Protein AF-A0A150U7E3-F1 (afdb_monomer_lite)

Radius of gyration: 23.68 Å; chains: 1; bounding box: 84×59×28 Å

Foldseek 3Di:
DDDDPDPPPPPPPPPVQQWDKDWDPVDPDDLFDWIKIWTDHPNWIWIKTFTQQAWIFIDINRHTDDTDPGDPGSVRSVVVNSVVVVVVRVVVVVVVVVVVPPDDDPPPVCVVVVDDDD

pLDDT: mean 73.52, std 19.85, range [33.22, 96.25]

Sequence (118 aa):
MVYPLVATSGHIEMTNKPIDWTPDLSWPTSKSTVQHFTANAGGDRLEIDTAPWGEADLTVNGQSIAHIQAAPSAGEAFRTLEAIAEDFEAGKESGKDARQGQAIEDDEVRQRLGLPRR

Secondary structure (DSSP, 8-state):
-----------------SS--EE--SS---TTPPEEEEEEETTEEEEEEE-TTS-EEEEETTEEEEEES--SSHHHHHHHHHHHHHHHHHHHHHHHHHHSS-S--TTHHHHHTTPPP-

Structure (mmCIF, N/CA/C/O backbone):
data_AF-A0A150U7E3-F1
#
_entry.id   AF-A0A150U7E3-F1
#
loop_
_atom_site.group_PDB
_atom_site.id
_atom_site.type_symbol
_atom_site.label_atom_id
_atom_site.label_alt_id
_atom_site.label_comp_id
_atom_site.label_asym_id
_atom_site.label_entity_id
_atom_site.label_seq_id
_atom_site.pdbx_PDB_ins_code
_atom_site.Cartn_x
_atom_site.Cartn_y
_atom_site.Cartn_z
_atom_site.occupancy
_atom_site.B_iso_or_equiv
_atom_site.auth_seq_id
_atom_site.auth_comp_id
_atom_site.auth_asym_id
_atom_site.auth_atom_id
_atom_site.pdbx_PDB_model_num
ATOM 1 N N . MET A 1 1 ? 41.735 -20.814 13.202 1.00 39.62 1 MET A N 1
ATOM 2 C CA . MET A 1 1 ? 40.993 -19.957 12.254 1.00 39.62 1 MET A CA 1
ATOM 3 C C . MET A 1 1 ? 39.646 -19.673 12.874 1.00 39.62 1 MET A C 1
ATOM 5 O O . MET A 1 1 ? 38.865 -20.597 13.039 1.00 39.62 1 MET A O 1
ATOM 9 N N . VAL A 1 2 ? 39.440 -18.440 13.320 1.00 40.22 2 VAL A N 1
ATOM 10 C CA . VAL A 1 2 ? 38.213 -17.987 13.980 1.00 40.22 2 VAL A CA 1
ATOM 11 C C . VAL A 1 2 ? 37.713 -16.827 13.131 1.00 40.22 2 VAL A C 1
ATOM 13 O O . VAL A 1 2 ? 38.454 -15.869 12.928 1.00 40.22 2 VAL A O 1
ATOM 16 N N . TYR A 1 3 ? 36.517 -16.950 12.566 1.00 33.22 3 TYR A N 1
ATOM 17 C CA . TYR A 1 3 ? 35.871 -15.865 11.833 1.00 33.22 3 TYR A CA 1
ATOM 18 C C . TYR A 1 3 ? 35.214 -14.932 12.857 1.00 33.22 3 TYR A C 1
ATOM 20 O O . TYR A 1 3 ? 34.395 -15.419 13.640 1.00 33.22 3 TYR A O 1
ATOM 28 N N . PRO A 1 4 ? 35.524 -13.625 12.902 1.00 52.62 4 PRO A N 1
ATOM 29 C CA . PRO A 1 4 ? 34.704 -12.709 13.675 1.00 52.62 4 PRO A CA 1
ATOM 30 C C . PRO A 1 4 ? 33.399 -12.436 12.915 1.00 52.62 4 PRO A C 1
ATOM 32 O O . PRO A 1 4 ? 33.420 -12.004 11.762 1.00 52.62 4 PRO A O 1
ATOM 35 N N . LEU A 1 5 ? 32.261 -12.682 13.574 1.00 45.50 5 LEU A N 1
ATOM 36 C CA . LEU A 1 5 ? 30.980 -12.096 13.189 1.00 45.50 5 LEU A CA 1
ATOM 37 C C . LEU A 1 5 ? 31.088 -10.580 13.374 1.00 45.50 5 LEU A C 1
ATOM 39 O O . LEU A 1 5 ? 31.094 -10.089 14.503 1.00 45.50 5 LEU A O 1
ATOM 43 N N . VAL A 1 6 ? 31.169 -9.834 12.275 1.00 45.72 6 VAL A N 1
ATOM 44 C CA . VAL A 1 6 ? 30.872 -8.404 12.306 1.00 45.72 6 VAL A CA 1
ATOM 45 C C . VAL A 1 6 ? 29.355 -8.263 12.344 1.00 45.72 6 VAL A C 1
ATOM 47 O O . VAL A 1 6 ? 28.653 -8.565 11.381 1.00 45.72 6 VAL A O 1
ATOM 50 N N . ALA A 1 7 ? 28.840 -7.859 13.502 1.00 39.66 7 ALA A N 1
ATOM 51 C CA . ALA A 1 7 ? 27.492 -7.342 13.612 1.00 39.66 7 ALA A CA 1
ATOM 52 C C . ALA A 1 7 ? 27.428 -6.071 12.759 1.00 39.66 7 ALA A C 1
ATOM 54 O O . ALA A 1 7 ? 27.986 -5.037 13.132 1.00 39.66 7 ALA A O 1
ATOM 55 N N . THR A 1 8 ? 26.782 -6.149 11.597 1.00 40.34 8 THR A N 1
ATOM 56 C CA . THR A 1 8 ? 26.321 -4.955 10.891 1.00 40.34 8 THR A CA 1
ATOM 57 C C . THR A 1 8 ? 25.284 -4.301 11.793 1.00 40.34 8 THR A C 1
ATOM 59 O O . THR A 1 8 ? 24.108 -4.654 11.773 1.00 40.34 8 THR A O 1
ATOM 62 N N . SER A 1 9 ? 25.746 -3.366 12.625 1.00 44.22 9 SER A N 1
ATOM 63 C CA . SER A 1 9 ? 24.909 -2.303 13.163 1.00 44.22 9 SER A CA 1
ATOM 64 C C . SER A 1 9 ? 24.463 -1.485 11.958 1.00 44.22 9 SER A C 1
ATOM 66 O O . SER A 1 9 ? 25.135 -0.546 11.531 1.00 44.22 9 SER A O 1
ATOM 68 N N . GLY A 1 10 ? 23.385 -1.944 11.321 1.00 44.38 10 GLY A N 1
ATOM 69 C CA . GLY A 1 10 ? 22.636 -1.137 10.386 1.00 44.38 10 GLY A CA 1
ATOM 70 C C . GLY A 1 10 ? 22.144 0.049 11.187 1.00 44.38 10 GLY A C 1
ATOM 71 O O . GLY A 1 10 ? 21.239 -0.086 12.005 1.00 44.38 10 GLY A O 1
ATOM 72 N N . HIS A 1 11 ? 22.796 1.190 10.997 1.00 44.56 11 HIS A N 1
ATOM 73 C CA . HIS A 1 11 ? 22.189 2.480 11.254 1.00 44.56 11 HIS A CA 1
ATOM 74 C C . HIS A 1 11 ? 20.894 2.477 10.441 1.00 44.56 11 HIS A C 1
ATOM 76 O O . HIS A 1 11 ? 20.907 2.685 9.230 1.00 44.56 11 HIS A O 1
ATOM 82 N N . ILE A 1 12 ? 19.787 2.119 11.088 1.00 49.88 12 ILE A N 1
ATOM 83 C CA . ILE A 1 12 ? 18.463 2.352 10.547 1.00 49.88 12 ILE A CA 1
ATOM 84 C C . ILE A 1 12 ? 18.395 3.869 10.551 1.00 49.88 12 ILE A C 1
ATOM 86 O O . ILE A 1 12 ? 18.262 4.487 11.608 1.00 49.88 12 ILE A O 1
ATOM 90 N N . GLU A 1 13 ? 18.625 4.488 9.397 1.00 44.16 13 GLU A N 1
ATOM 91 C CA . GLU A 1 13 ? 18.169 5.847 9.177 1.00 44.16 13 GLU A CA 1
ATOM 92 C C . GLU A 1 13 ? 16.657 5.791 9.360 1.00 44.16 13 GLU A C 1
ATOM 94 O O . GLU A 1 13 ? 15.898 5.508 8.435 1.00 44.16 13 GLU A O 1
ATOM 99 N N . MET A 1 14 ? 16.240 5.984 10.610 1.00 43.75 14 MET A N 1
ATOM 100 C CA . MET A 1 14 ? 14.874 6.197 11.042 1.00 43.75 14 MET A 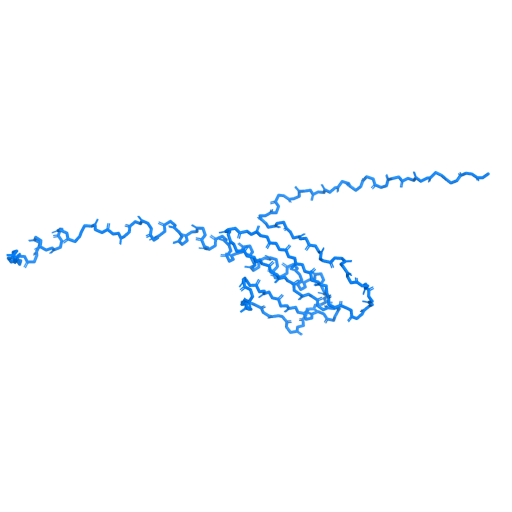CA 1
ATOM 101 C C . MET A 1 14 ? 14.508 7.589 10.529 1.00 43.75 14 MET A C 1
ATOM 103 O O . MET A 1 14 ? 14.372 8.555 11.276 1.00 43.75 14 MET A O 1
ATOM 107 N N . THR A 1 15 ? 14.449 7.708 9.199 1.00 43.47 15 THR A N 1
ATOM 108 C CA . THR A 1 15 ? 13.658 8.731 8.534 1.00 43.47 15 THR A CA 1
ATOM 109 C C . THR A 1 15 ? 12.307 8.634 9.216 1.00 43.47 15 THR A C 1
ATOM 111 O O . THR A 1 15 ? 11.742 7.546 9.303 1.00 43.47 15 THR A O 1
ATOM 114 N N . ASN A 1 16 ? 11.883 9.727 9.843 1.00 54.50 16 ASN A N 1
ATOM 115 C CA . ASN A 1 16 ? 10.647 9.809 10.606 1.00 54.50 16 ASN A CA 1
ATOM 116 C C . ASN A 1 16 ? 9.490 9.671 9.608 1.00 54.50 16 ASN A C 1
ATOM 118 O O . ASN A 1 16 ? 8.952 10.665 9.130 1.00 54.50 16 ASN A O 1
ATOM 122 N N . LYS A 1 17 ? 9.234 8.441 9.162 1.00 59.41 17 LYS A N 1
ATOM 123 C CA . LYS A 1 17 ? 8.190 8.150 8.196 1.00 59.41 17 LYS A CA 1
ATOM 124 C C . LYS A 1 17 ? 6.864 8.226 8.938 1.00 59.41 17 LYS A C 1
ATOM 126 O O . LYS A 1 17 ? 6.764 7.655 10.024 1.00 59.41 17 LYS A O 1
ATOM 131 N N . PRO A 1 18 ? 5.865 8.921 8.383 1.00 71.44 18 PRO A N 1
ATOM 132 C CA . PRO A 1 18 ? 4.560 9.061 9.019 1.00 71.44 18 PRO A CA 1
ATOM 133 C C . PRO A 1 18 ? 3.827 7.718 9.154 1.00 71.44 18 PRO A C 1
ATOM 135 O O . PRO A 1 18 ? 2.977 7.587 10.029 1.00 71.44 18 PRO A O 1
ATOM 138 N N . ILE A 1 19 ? 4.177 6.708 8.346 1.00 82.56 19 ILE A N 1
ATOM 139 C CA . ILE A 1 19 ? 3.598 5.363 8.412 1.00 82.56 19 ILE A CA 1
ATOM 140 C C . ILE A 1 19 ? 4.710 4.325 8.609 1.00 82.56 19 ILE A C 1
ATOM 142 O O . ILE A 1 19 ? 5.622 4.204 7.787 1.00 82.56 19 ILE A O 1
ATOM 146 N N . ASP A 1 20 ? 4.617 3.561 9.700 1.00 87.00 20 ASP A N 1
ATOM 147 C CA . ASP A 1 20 ? 5.536 2.464 10.014 1.00 87.00 20 ASP A CA 1
ATOM 148 C C . ASP A 1 20 ? 5.015 1.150 9.414 1.00 87.00 20 ASP A C 1
ATOM 150 O O . ASP A 1 20 ? 4.051 0.551 9.899 1.00 87.00 20 ASP A O 1
ATOM 154 N N . TRP A 1 21 ? 5.630 0.730 8.308 1.00 89.75 21 TRP A N 1
ATOM 155 C CA . TRP A 1 21 ? 5.262 -0.485 7.583 1.00 89.75 21 TRP A CA 1
ATOM 156 C C . TRP A 1 21 ? 6.006 -1.705 8.120 1.00 89.75 21 TRP A C 1
ATOM 158 O O . TRP A 1 21 ? 7.236 -1.766 8.096 1.00 89.75 21 TRP A O 1
ATOM 168 N N . THR A 1 22 ? 5.252 -2.726 8.519 1.00 89.88 22 THR A N 1
ATOM 169 C CA . THR A 1 22 ? 5.773 -4.020 8.962 1.00 89.88 22 THR A CA 1
ATOM 170 C C . THR A 1 22 ? 5.572 -5.078 7.869 1.00 89.88 22 THR A C 1
ATOM 172 O O . THR A 1 22 ? 4.428 -5.334 7.484 1.00 89.88 22 THR A O 1
ATOM 175 N N . PRO A 1 23 ? 6.641 -5.722 7.362 1.00 86.50 23 PRO A N 1
ATOM 176 C CA . PRO A 1 23 ? 6.508 -6.841 6.432 1.00 86.50 23 PRO A CA 1
ATOM 177 C C . PRO A 1 23 ? 5.989 -8.097 7.146 1.00 86.50 23 PRO A C 1
ATOM 179 O O . PRO A 1 23 ? 6.491 -8.455 8.215 1.00 86.50 23 PRO A O 1
ATOM 182 N N . ASP A 1 24 ? 5.042 -8.814 6.537 1.00 82.19 24 ASP A N 1
ATOM 183 C CA . ASP A 1 24 ? 4.655 -10.147 7.005 1.00 82.19 24 ASP A CA 1
ATOM 184 C C . ASP A 1 24 ? 5.681 -11.181 6.521 1.00 82.19 24 ASP A C 1
ATOM 186 O O . ASP A 1 24 ? 5.804 -11.486 5.334 1.00 82.19 24 ASP A O 1
ATOM 190 N N . LEU A 1 25 ? 6.463 -11.703 7.466 1.00 75.50 25 LEU A N 1
ATOM 191 C CA . LEU A 1 25 ? 7.520 -12.691 7.217 1.00 75.50 25 LEU A CA 1
ATOM 192 C C . LEU A 1 25 ? 7.051 -14.126 7.492 1.00 75.50 25 LEU A C 1
ATOM 194 O O . LEU A 1 25 ? 7.869 -15.044 7.568 1.00 75.50 25 LEU A O 1
ATOM 198 N N . SER A 1 26 ? 5.743 -14.323 7.672 1.00 70.62 26 SER A N 1
ATOM 199 C CA . SER A 1 26 ? 5.159 -15.603 8.076 1.00 70.62 26 SER A CA 1
ATOM 200 C C . SER A 1 26 ? 5.249 -16.665 6.972 1.00 70.62 26 SER A C 1
ATOM 202 O O . SER A 1 26 ? 5.140 -17.861 7.251 1.00 70.62 26 SER A O 1
ATOM 204 N N . TRP A 1 27 ? 5.488 -16.249 5.724 1.00 57.88 27 TRP A N 1
ATOM 205 C CA . TRP A 1 27 ? 5.514 -17.117 4.549 1.00 57.88 27 TRP A CA 1
ATOM 206 C C . TRP A 1 27 ? 6.917 -17.247 3.936 1.00 57.88 27 TRP A C 1
ATOM 208 O O . TRP A 1 27 ? 7.692 -16.289 3.935 1.00 57.88 27 TRP A O 1
ATOM 218 N N . PRO A 1 28 ? 7.266 -18.417 3.364 1.00 59.31 28 PRO A N 1
ATOM 219 C CA . PRO A 1 28 ? 8.539 -18.598 2.676 1.00 59.31 28 PRO A CA 1
ATOM 220 C C . PRO A 1 28 ? 8.639 -17.661 1.464 1.00 59.31 28 PRO A C 1
ATOM 222 O O . PRO A 1 28 ? 7.880 -17.781 0.503 1.00 59.31 28 PRO A O 1
ATOM 225 N N . THR A 1 29 ? 9.620 -16.758 1.484 1.00 58.91 29 THR A N 1
ATOM 226 C CA . THR A 1 29 ? 9.894 -15.796 0.410 1.00 58.91 29 THR A CA 1
ATOM 227 C C . THR A 1 29 ? 10.558 -16.486 -0.788 1.00 58.91 29 THR A C 1
ATOM 229 O O . THR A 1 29 ? 11.767 -16.438 -1.004 1.00 58.91 29 THR A O 1
ATOM 232 N N . SER A 1 30 ? 9.758 -17.168 -1.606 1.00 61.69 30 SER A N 1
ATOM 233 C CA . SER A 1 30 ? 10.199 -17.634 -2.928 1.00 61.69 30 SER A CA 1
ATOM 234 C C . SER A 1 30 ? 10.279 -16.456 -3.908 1.00 61.69 30 SER A C 1
ATOM 236 O O . SER A 1 30 ? 9.572 -15.463 -3.742 1.00 61.69 30 SER A O 1
ATOM 238 N N . LYS A 1 31 ? 11.076 -16.569 -4.982 1.00 59.50 31 LYS A N 1
ATOM 239 C CA . LYS A 1 31 ? 11.266 -15.502 -5.996 1.00 59.50 31 LYS A CA 1
ATOM 240 C C . LYS A 1 31 ? 9.993 -15.023 -6.719 1.00 59.50 31 LYS A C 1
ATOM 242 O O . LYS A 1 31 ? 10.050 -14.020 -7.421 1.00 59.50 31 LYS A O 1
ATOM 247 N N . SER A 1 32 ? 8.872 -15.715 -6.545 1.00 65.06 32 SER A N 1
ATOM 248 C CA . SER A 1 32 ? 7.573 -15.398 -7.150 1.00 65.06 32 SER A CA 1
ATOM 249 C C . SER A 1 32 ? 6.488 -15.130 -6.101 1.00 65.06 32 SER A C 1
ATOM 251 O O . SER A 1 32 ? 5.313 -15.338 -6.378 1.00 65.06 32 SER A O 1
ATOM 253 N N . THR A 1 33 ? 6.871 -14.720 -4.890 1.00 75.19 33 THR A N 1
ATOM 254 C CA . THR A 1 33 ? 5.922 -14.487 -3.788 1.00 75.19 33 THR A CA 1
ATOM 255 C C . THR A 1 33 ? 5.584 -13.009 -3.698 1.00 75.19 33 THR A C 1
ATOM 257 O O . THR A 1 33 ? 6.492 -12.177 -3.696 1.00 75.19 33 THR A O 1
ATOM 260 N N . VAL A 1 34 ? 4.290 -12.698 -3.613 1.00 84.94 34 VAL A N 1
ATOM 261 C CA . VAL A 1 34 ? 3.813 -11.365 -3.238 1.00 84.94 34 VAL A CA 1
ATOM 262 C C . VAL A 1 34 ? 4.294 -11.064 -1.821 1.00 84.94 34 VAL A C 1
ATOM 264 O O . VAL A 1 34 ? 4.209 -11.911 -0.934 1.00 84.94 34 VAL A O 1
ATOM 267 N N . GLN A 1 35 ? 4.857 -9.881 -1.629 1.00 88.62 35 GLN A N 1
ATOM 268 C CA . GLN A 1 35 ? 5.344 -9.399 -0.351 1.00 88.62 35 GLN A CA 1
ATOM 269 C C . GLN A 1 35 ? 4.262 -8.517 0.261 1.00 88.62 35 GLN A C 1
ATOM 271 O O . GLN A 1 35 ? 3.892 -7.503 -0.333 1.00 88.62 35 GLN A O 1
ATOM 276 N N . HIS A 1 36 ? 3.756 -8.943 1.412 1.00 90.69 36 HIS A N 1
ATOM 277 C CA . HIS A 1 36 ? 2.677 -8.280 2.125 1.00 90.69 36 HIS A CA 1
ATOM 278 C C . HIS A 1 36 ? 3.252 -7.392 3.230 1.00 90.69 36 HIS A C 1
ATOM 280 O O . HIS A 1 36 ? 4.104 -7.825 4.011 1.00 90.69 36 HIS A O 1
ATOM 286 N N . PHE A 1 37 ? 2.781 -6.155 3.301 1.00 91.44 37 PHE A N 1
ATOM 287 C CA . PHE A 1 37 ? 3.159 -5.167 4.301 1.00 91.44 37 PHE A CA 1
ATOM 288 C C . PHE A 1 37 ? 1.905 -4.645 4.981 1.00 91.44 37 PHE A C 1
ATOM 290 O O . PHE A 1 37 ? 0.915 -4.362 4.315 1.00 91.44 37 PHE A O 1
ATOM 297 N N . THR A 1 38 ? 1.966 -4.460 6.294 1.00 92.50 38 THR A N 1
ATOM 298 C CA . THR A 1 38 ? 0.863 -3.903 7.080 1.00 92.50 38 THR A CA 1
ATOM 299 C C . THR A 1 38 ? 1.328 -2.696 7.873 1.00 92.50 38 THR A C 1
ATOM 301 O O . THR A 1 38 ? 2.468 -2.648 8.334 1.00 92.50 38 THR A O 1
ATOM 304 N N . ALA A 1 39 ? 0.445 -1.725 8.048 1.00 92.25 39 ALA A N 1
ATOM 305 C CA . ALA A 1 39 ? 0.657 -0.580 8.915 1.00 92.25 39 ALA A CA 1
ATOM 306 C C . ALA A 1 39 ? -0.652 -0.188 9.605 1.00 92.25 39 ALA A C 1
ATOM 308 O O . ALA A 1 39 ? -1.746 -0.520 9.145 1.00 92.25 39 ALA A O 1
ATOM 309 N N . ASN A 1 40 ? -0.540 0.533 10.718 1.00 90.38 40 ASN A N 1
ATOM 310 C CA . ASN A 1 40 ? -1.681 1.157 11.379 1.00 90.38 40 ASN A CA 1
ATOM 311 C C . ASN A 1 40 ? -1.407 2.659 11.485 1.00 90.38 40 ASN A C 1
ATOM 313 O O . ASN A 1 40 ? -0.445 3.055 12.142 1.00 90.38 40 ASN A O 1
ATOM 317 N N . ALA A 1 41 ? -2.248 3.479 10.860 1.00 85.69 41 ALA A N 1
ATOM 318 C CA . ALA A 1 41 ? -2.167 4.940 10.900 1.00 85.69 41 ALA A CA 1
ATOM 319 C C . ALA A 1 41 ? -3.583 5.523 11.001 1.00 85.69 41 ALA A C 1
ATOM 321 O O . ALA A 1 41 ? -4.532 4.899 10.542 1.00 85.69 41 ALA A O 1
ATOM 322 N N . GLY A 1 42 ? -3.759 6.642 11.713 1.00 79.00 42 GLY A N 1
ATOM 323 C CA . GLY A 1 42 ? -5.040 7.372 11.764 1.00 79.00 42 GLY A CA 1
ATOM 324 C C . GLY A 1 42 ? -6.266 6.638 12.340 1.00 79.00 42 GLY A C 1
ATOM 325 O O . GLY A 1 42 ? -7.353 7.226 12.384 1.00 79.00 42 GLY A O 1
ATOM 326 N N . GLY A 1 43 ? -6.098 5.406 12.838 1.00 85.06 43 GLY A N 1
ATOM 327 C CA . GLY A 1 43 ? -7.180 4.494 13.236 1.00 85.06 43 GLY A CA 1
ATOM 328 C C . GLY A 1 43 ? -7.572 3.476 12.156 1.00 85.06 43 GLY A C 1
ATOM 329 O O . GLY A 1 43 ? -8.489 2.687 12.371 1.00 85.06 43 GLY A O 1
ATOM 330 N N . ASP A 1 44 ? -6.876 3.481 11.026 1.00 89.81 44 ASP A N 1
ATOM 331 C CA . ASP A 1 44 ? -7.070 2.610 9.882 1.00 89.81 44 ASP A CA 1
ATOM 332 C C . ASP A 1 44 ? -5.941 1.572 9.776 1.00 89.81 44 ASP A C 1
ATOM 334 O O . ASP A 1 44 ? -4.778 1.840 10.095 1.00 89.81 44 ASP A O 1
ATOM 338 N N . ARG A 1 45 ? -6.286 0.371 9.300 1.00 92.62 45 ARG A N 1
ATOM 339 C CA . ARG A 1 45 ? -5.316 -0.662 8.920 1.00 92.62 45 ARG A CA 1
ATOM 340 C C . ARG A 1 45 ? -4.993 -0.510 7.441 1.00 92.62 45 ARG A C 1
ATOM 342 O O . ARG A 1 45 ? -5.892 -0.636 6.613 1.00 92.62 45 ARG A O 1
ATOM 349 N N . LEU A 1 46 ? -3.730 -0.274 7.116 1.00 93.81 46 LEU A N 1
ATOM 350 C CA . LEU A 1 46 ? -3.245 -0.163 5.746 1.00 93.81 46 LEU A CA 1
ATOM 351 C C . LEU A 1 46 ? -2.467 -1.417 5.376 1.00 93.81 46 LEU A C 1
ATOM 353 O O . LEU A 1 46 ? -1.717 -1.952 6.196 1.00 93.81 46 LEU A O 1
ATOM 357 N N . GLU A 1 47 ? -2.640 -1.882 4.145 1.00 94.81 47 GLU A N 1
ATOM 358 C CA . GLU A 1 47 ? -1.993 -3.094 3.654 1.00 94.81 47 GLU A CA 1
ATOM 359 C C . GLU A 1 47 ? -1.481 -2.849 2.234 1.00 94.81 47 GLU A C 1
ATOM 361 O O . GLU A 1 47 ? -2.226 -2.361 1.384 1.00 94.81 47 GLU A O 1
ATOM 366 N N . ILE A 1 48 ? -0.209 -3.161 1.990 1.00 94.00 48 ILE A N 1
ATOM 367 C CA . ILE A 1 48 ? 0.406 -3.109 0.664 1.00 94.00 48 ILE A CA 1
ATOM 368 C C . ILE A 1 48 ? 0.840 -4.515 0.281 1.00 94.00 48 ILE A C 1
ATOM 370 O O . ILE A 1 48 ? 1.659 -5.133 0.958 1.00 94.00 48 ILE A O 1
ATOM 374 N N . ASP A 1 49 ? 0.355 -4.975 -0.860 1.00 93.25 49 ASP A N 1
ATOM 375 C CA . ASP A 1 49 ? 0.764 -6.225 -1.479 1.00 93.25 49 ASP A CA 1
ATOM 376 C C . ASP A 1 49 ? 1.605 -5.907 -2.706 1.00 93.25 49 ASP A C 1
ATOM 378 O O . ASP A 1 49 ? 1.119 -5.278 -3.638 1.00 93.25 49 ASP A O 1
ATOM 382 N N . THR A 1 50 ? 2.870 -6.329 -2.729 1.00 92.00 50 THR A N 1
ATOM 383 C CA . THR A 1 50 ? 3.761 -6.105 -3.879 1.00 92.00 50 THR A CA 1
ATOM 384 C C . THR A 1 50 ? 4.200 -7.410 -4.516 1.00 92.00 50 THR A C 1
ATOM 386 O O . THR A 1 50 ? 4.790 -8.281 -3.882 1.00 92.00 50 THR A O 1
ATOM 389 N N . ALA A 1 51 ? 3.948 -7.555 -5.806 1.00 90.56 51 ALA A N 1
ATOM 390 C CA . ALA A 1 51 ? 4.429 -8.671 -6.589 1.00 90.56 51 ALA A CA 1
ATOM 391 C C . ALA A 1 51 ? 5.860 -8.421 -7.096 1.00 90.56 51 ALA A C 1
ATOM 393 O O . ALA A 1 51 ? 6.225 -7.292 -7.441 1.00 90.56 51 ALA A O 1
ATOM 394 N N . PRO A 1 52 ? 6.686 -9.474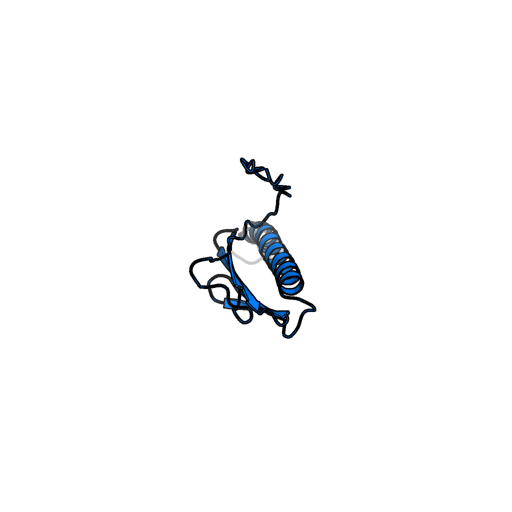 -7.240 1.00 86.69 52 PRO A N 1
ATOM 395 C CA . PRO A 1 52 ? 8.070 -9.330 -7.688 1.00 86.69 52 PRO A CA 1
ATOM 396 C C . PRO A 1 52 ? 8.200 -8.849 -9.142 1.00 86.69 52 PRO A C 1
ATOM 398 O O . PRO A 1 52 ? 9.263 -8.367 -9.527 1.00 86.69 52 PRO A O 1
ATOM 401 N N . TRP A 1 53 ? 7.133 -8.950 -9.940 1.00 88.62 53 TRP A N 1
ATOM 402 C CA . TRP A 1 53 ? 7.051 -8.432 -11.311 1.00 88.62 53 TRP A CA 1
ATOM 403 C C . TRP A 1 53 ? 6.498 -6.997 -11.399 1.00 88.62 53 TRP A C 1
ATOM 405 O O . TRP A 1 53 ? 6.264 -6.506 -12.498 1.00 88.62 53 TRP A O 1
ATOM 415 N N . GLY A 1 54 ? 6.316 -6.318 -10.260 1.00 88.69 54 GLY A N 1
ATOM 416 C CA . GLY A 1 54 ? 5.977 -4.895 -10.203 1.00 88.69 54 GLY A CA 1
ATOM 417 C C . GLY A 1 54 ? 4.485 -4.578 -10.118 1.00 88.69 54 GLY A C 1
ATOM 418 O O . GLY A 1 54 ? 4.141 -3.401 -10.061 1.00 88.69 54 GLY A O 1
ATOM 419 N N . GLU A 1 55 ? 3.605 -5.578 -10.094 1.00 93.69 55 GLU A N 1
ATOM 420 C CA . GLU A 1 55 ? 2.214 -5.355 -9.682 1.00 93.69 55 GLU A CA 1
ATOM 421 C C . GLU A 1 55 ? 2.148 -5.039 -8.190 1.00 93.69 55 GLU A C 1
ATOM 423 O O . GLU A 1 55 ? 2.932 -5.582 -7.411 1.00 93.69 55 GLU A O 1
ATOM 428 N N . ALA A 1 56 ? 1.219 -4.180 -7.783 1.00 94.81 56 ALA A N 1
ATOM 429 C CA . ALA A 1 56 ? 0.953 -3.959 -6.371 1.00 94.81 56 ALA A CA 1
ATOM 430 C C . ALA A 1 56 ? -0.467 -3.453 -6.100 1.00 94.81 56 ALA A C 1
ATOM 432 O O . ALA A 1 56 ? -1.078 -2.819 -6.959 1.00 94.81 56 ALA A O 1
ATOM 433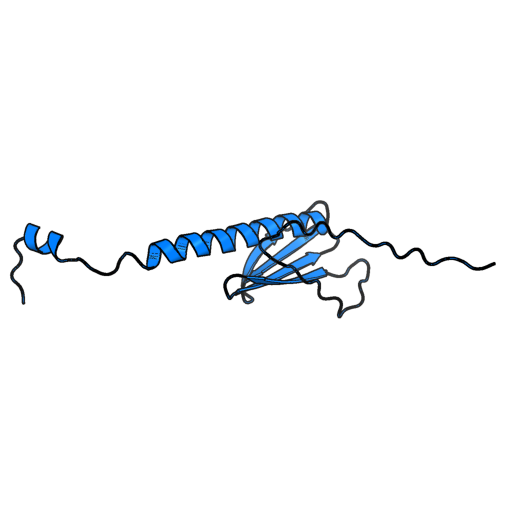 N N . ASP A 1 57 ? -0.969 -3.700 -4.894 1.00 96.25 57 ASP A N 1
ATOM 434 C CA . ASP A 1 57 ? -2.263 -3.212 -4.412 1.00 96.25 57 ASP A CA 1
ATOM 435 C C . ASP A 1 57 ? -2.098 -2.530 -3.052 1.00 96.25 57 ASP A C 1
ATOM 437 O O . ASP A 1 57 ? -1.290 -2.967 -2.231 1.00 96.25 57 ASP A O 1
ATOM 441 N N . LEU A 1 58 ? -2.847 -1.451 -2.833 1.00 95.44 58 LEU A N 1
ATOM 442 C CA . LEU A 1 58 ? -2.972 -0.775 -1.546 1.00 95.44 58 LEU A CA 1
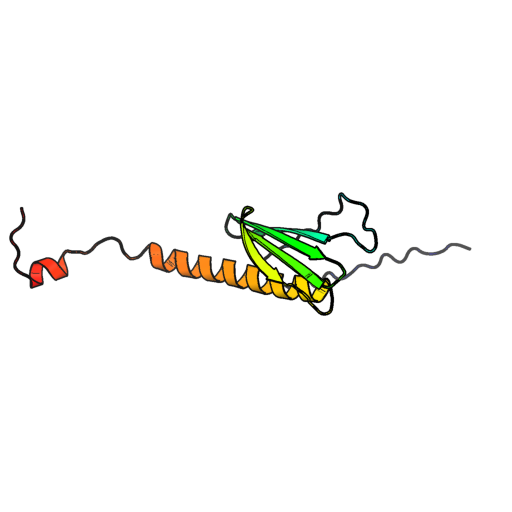ATOM 443 C C . LEU A 1 58 ? -4.419 -0.876 -1.084 1.00 95.44 58 LEU A C 1
ATOM 445 O O . LEU A 1 58 ? -5.329 -0.346 -1.736 1.00 95.44 58 LEU A O 1
ATOM 449 N N . THR A 1 59 ? -4.610 -1.466 0.091 1.00 95.50 59 THR A N 1
ATOM 450 C CA . THR A 1 59 ? -5.905 -1.543 0.758 1.00 95.50 59 THR A CA 1
ATOM 451 C C . THR A 1 59 ? -5.909 -0.778 2.076 1.00 95.50 59 THR A C 1
ATOM 453 O O . THR A 1 59 ? -4.899 -0.667 2.772 1.00 95.50 59 THR A O 1
ATOM 456 N N . VAL A 1 60 ? -7.076 -0.235 2.419 1.00 92.94 60 VAL A N 1
ATOM 457 C CA . VAL A 1 60 ? -7.350 0.412 3.703 1.00 92.94 60 VAL A CA 1
ATOM 458 C C . VAL A 1 60 ? -8.583 -0.245 4.307 1.00 92.94 60 VAL A C 1
ATOM 460 O O . VAL A 1 60 ? -9.656 -0.235 3.704 1.00 92.94 60 VAL A O 1
ATOM 463 N N . ASN A 1 61 ? -8.438 -0.838 5.491 1.00 91.62 61 ASN A N 1
ATOM 464 C CA . ASN A 1 61 ? -9.459 -1.643 6.167 1.00 91.62 61 ASN A CA 1
ATOM 465 C C . ASN A 1 61 ? -10.085 -2.713 5.247 1.00 91.62 61 ASN A C 1
ATOM 467 O O . ASN A 1 61 ? -11.293 -2.954 5.295 1.00 91.62 61 ASN A O 1
ATOM 471 N N . GLY A 1 62 ? -9.271 -3.325 4.380 1.00 90.31 62 GLY A N 1
ATOM 472 C CA . GLY A 1 62 ? -9.706 -4.333 3.411 1.00 90.31 62 GLY A CA 1
ATOM 473 C C . GLY A 1 62 ? -10.376 -3.790 2.142 1.00 90.31 62 GLY A C 1
ATOM 474 O O . GLY A 1 62 ? -10.859 -4.583 1.336 1.00 90.31 62 GLY A O 1
ATOM 475 N N . GLN A 1 63 ? -10.419 -2.471 1.933 1.00 93.50 63 GLN A N 1
ATOM 476 C CA . GLN A 1 63 ? -10.885 -1.870 0.681 1.00 93.50 63 GLN A CA 1
ATOM 477 C C . GLN A 1 63 ? -9.699 -1.390 -0.158 1.00 93.50 63 GLN A C 1
ATOM 479 O O . GLN A 1 63 ? -8.968 -0.503 0.279 1.00 93.50 63 GLN A O 1
ATOM 484 N N . SER A 1 64 ? -9.534 -1.923 -1.373 1.00 93.06 64 SER A N 1
ATOM 485 C CA . SER A 1 64 ? -8.534 -1.429 -2.328 1.00 93.06 64 SER A CA 1
ATOM 486 C C . SER A 1 64 ? -8.821 0.021 -2.707 1.00 93.06 64 SER A C 1
ATOM 488 O O . SER A 1 64 ? -9.930 0.355 -3.134 1.00 93.06 64 SER A O 1
ATOM 490 N N . ILE A 1 65 ? -7.818 0.881 -2.551 1.00 92.69 65 ILE A N 1
ATOM 491 C CA . ILE A 1 65 ? -7.898 2.305 -2.907 1.00 92.69 65 ILE A CA 1
ATOM 492 C C . ILE A 1 65 ? -6.941 2.681 -4.037 1.00 92.69 65 ILE A C 1
ATOM 494 O O . ILE A 1 65 ? -7.183 3.668 -4.730 1.00 92.69 65 ILE A O 1
ATOM 498 N N . ALA A 1 66 ? -5.884 1.895 -4.256 1.00 94.50 66 ALA A N 1
ATOM 499 C CA . ALA A 1 66 ? -4.954 2.087 -5.357 1.00 94.50 66 ALA A CA 1
ATOM 500 C C . ALA A 1 66 ? -4.396 0.747 -5.836 1.00 94.50 66 ALA A C 1
ATOM 502 O O . ALA A 1 66 ? -4.163 -0.163 -5.047 1.00 94.50 66 ALA A O 1
ATOM 503 N N . HIS A 1 67 ? -4.161 0.664 -7.142 1.00 96.25 67 HIS A N 1
ATOM 504 C CA . HIS A 1 67 ? -3.637 -0.520 -7.804 1.00 96.25 67 HIS A CA 1
ATOM 505 C C . HIS A 1 67 ? -2.602 -0.115 -8.857 1.00 96.25 67 HIS A C 1
ATOM 507 O O . HIS A 1 67 ? -2.822 0.821 -9.631 1.00 96.25 67 HIS A O 1
ATOM 513 N N . ILE A 1 68 ? -1.487 -0.840 -8.903 1.00 94.81 68 ILE A N 1
ATOM 514 C CA . ILE A 1 68 ? -0.411 -0.689 -9.881 1.00 94.81 68 ILE A CA 1
ATOM 515 C C . ILE A 1 68 ? -0.337 -1.968 -10.710 1.00 94.81 68 ILE A C 1
ATOM 517 O O . ILE A 1 68 ? -0.038 -3.036 -10.185 1.00 94.81 68 ILE A O 1
ATOM 521 N N . GLN A 1 69 ? -0.543 -1.837 -12.022 1.00 92.50 69 GLN A N 1
ATOM 522 C CA . GLN A 1 69 ? -0.490 -2.967 -12.959 1.00 92.50 69 GLN A CA 1
ATOM 523 C C . GLN A 1 69 ? 0.936 -3.391 -13.335 1.00 92.50 69 GLN A C 1
ATOM 525 O O . GLN A 1 69 ? 1.157 -4.531 -13.726 1.00 92.50 69 GLN A O 1
ATOM 530 N N . ALA A 1 70 ? 1.902 -2.470 -13.307 1.00 91.50 70 ALA A N 1
ATOM 531 C CA . ALA A 1 70 ? 3.302 -2.773 -13.592 1.00 91.50 70 ALA A CA 1
ATOM 532 C C . ALA A 1 70 ? 4.209 -1.605 -13.189 1.00 91.50 70 ALA A C 1
ATOM 534 O O . ALA A 1 70 ? 4.173 -0.536 -13.800 1.00 91.50 70 ALA A O 1
ATOM 535 N N . ALA A 1 71 ? 5.065 -1.832 -12.200 1.00 92.19 71 ALA A N 1
ATOM 536 C CA . ALA A 1 71 ? 6.187 -0.974 -11.846 1.00 92.19 71 ALA A CA 1
ATOM 537 C C . ALA A 1 71 ? 7.521 -1.595 -12.303 1.00 92.19 71 ALA A C 1
ATOM 539 O O . ALA A 1 71 ? 7.605 -2.807 -12.512 1.00 92.19 71 ALA A O 1
ATOM 540 N N . PRO A 1 72 ? 8.610 -0.808 -12.384 1.00 90.25 72 PRO A N 1
ATOM 541 C CA . PRO A 1 72 ? 9.938 -1.325 -12.720 1.00 90.25 72 PRO A CA 1
ATOM 542 C C . PRO A 1 72 ? 10.465 -2.391 -11.748 1.00 90.25 72 PRO A C 1
ATOM 544 O O . PRO A 1 72 ? 11.350 -3.170 -12.101 1.00 90.25 72 PRO A O 1
ATOM 547 N N . SER A 1 73 ? 9.986 -2.399 -10.502 1.00 88.19 73 SER A N 1
ATOM 548 C CA . SER A 1 73 ? 10.368 -3.344 -9.448 1.00 88.19 73 SER A CA 1
ATOM 549 C C . SER A 1 73 ? 9.347 -3.318 -8.308 1.00 88.19 73 SER A C 1
ATOM 551 O O . SER A 1 73 ? 8.676 -2.307 -8.110 1.00 88.19 73 SER A O 1
ATOM 553 N N . ALA A 1 74 ? 9.292 -4.380 -7.497 1.00 87.12 74 ALA A N 1
ATOM 554 C CA . ALA A 1 74 ? 8.450 -4.430 -6.292 1.00 87.12 74 ALA A CA 1
ATOM 555 C C . ALA A 1 74 ? 8.739 -3.276 -5.314 1.00 87.12 74 ALA A C 1
ATOM 557 O O . ALA A 1 74 ? 7.820 -2.706 -4.740 1.00 87.12 74 ALA A O 1
ATOM 558 N N . GLY A 1 75 ? 10.013 -2.887 -5.171 1.00 89.06 75 GLY A N 1
ATOM 559 C CA . GLY A 1 75 ? 10.403 -1.748 -4.336 1.00 89.06 75 GLY A CA 1
ATOM 560 C C . GLY A 1 75 ? 9.843 -0.413 -4.835 1.00 89.06 75 GLY A C 1
ATOM 561 O O . GLY A 1 75 ? 9.368 0.379 -4.031 1.00 89.06 75 GLY A O 1
ATOM 562 N N . GLU A 1 76 ? 9.829 -0.189 -6.151 1.00 91.69 76 GLU A N 1
ATOM 563 C CA . GLU A 1 76 ? 9.248 1.025 -6.746 1.00 91.69 76 GLU A CA 1
ATOM 564 C C . GLU A 1 76 ? 7.721 1.037 -6.601 1.00 91.69 76 GLU A C 1
ATOM 566 O O . GLU A 1 76 ? 7.133 2.071 -6.282 1.00 91.69 76 GLU A O 1
ATOM 571 N N . ALA A 1 77 ? 7.080 -0.126 -6.775 1.00 93.88 77 ALA A N 1
ATOM 572 C CA . ALA A 1 77 ? 5.650 -0.283 -6.528 1.00 93.88 77 ALA A CA 1
ATOM 573 C C . ALA A 1 77 ? 5.306 0.042 -5.065 1.00 93.88 77 ALA A C 1
ATOM 575 O O . ALA A 1 77 ? 4.403 0.833 -4.806 1.00 93.88 77 ALA A O 1
ATOM 576 N N . PHE A 1 78 ? 6.089 -0.493 -4.119 1.00 93.06 78 PHE A N 1
ATOM 577 C CA . PHE A 1 78 ? 5.942 -0.211 -2.693 1.00 93.06 78 PHE A CA 1
ATOM 578 C C . PHE A 1 78 ? 6.092 1.280 -2.397 1.00 93.06 78 PHE A C 1
ATOM 580 O O . PHE A 1 78 ? 5.212 1.851 -1.773 1.00 93.06 78 PHE A O 1
ATOM 587 N N . ARG A 1 79 ? 7.163 1.935 -2.869 1.00 91.62 79 ARG A N 1
ATOM 588 C CA . ARG A 1 79 ? 7.392 3.373 -2.626 1.00 91.62 79 ARG A CA 1
ATOM 589 C C . ARG A 1 79 ? 6.280 4.251 -3.192 1.00 91.62 79 ARG A C 1
ATOM 591 O O . ARG A 1 79 ? 5.919 5.251 -2.584 1.00 91.62 79 ARG A O 1
ATOM 598 N N . THR A 1 80 ? 5.723 3.865 -4.337 1.00 94.19 80 THR A N 1
ATOM 599 C CA . THR A 1 80 ? 4.595 4.579 -4.946 1.00 94.19 80 THR A CA 1
ATOM 600 C C . THR A 1 80 ? 3.336 4.453 -4.087 1.00 94.19 80 THR A C 1
ATOM 602 O O . THR A 1 80 ? 2.672 5.452 -3.826 1.00 94.19 80 THR A O 1
ATOM 605 N N . LEU A 1 81 ? 3.012 3.242 -3.623 1.00 94.62 81 LEU A N 1
ATOM 606 C CA . LEU A 1 81 ? 1.851 3.013 -2.760 1.00 94.62 81 LEU A CA 1
ATOM 607 C C . LEU A 1 81 ? 2.043 3.570 -1.342 1.00 94.62 81 LEU A C 1
ATOM 609 O O . LEU A 1 81 ? 1.079 4.056 -0.762 1.00 94.62 81 LEU A O 1
ATOM 613 N N . GLU A 1 82 ? 3.270 3.556 -0.814 1.00 93.00 82 GLU A N 1
ATOM 614 C CA . GLU A 1 82 ? 3.656 4.207 0.447 1.00 93.00 82 GLU A CA 1
ATOM 615 C C . GLU A 1 82 ? 3.282 5.693 0.380 1.00 93.00 82 GLU A C 1
ATOM 617 O O . GLU A 1 82 ? 2.485 6.144 1.193 1.00 93.00 82 GLU A O 1
ATOM 622 N N . ALA A 1 83 ? 3.708 6.409 -0.667 1.00 91.81 83 ALA A N 1
ATOM 623 C CA . ALA A 1 83 ? 3.377 7.824 -0.839 1.00 91.81 83 ALA A CA 1
ATOM 624 C C . ALA A 1 83 ? 1.863 8.097 -0.956 1.00 91.81 83 ALA A C 1
ATOM 626 O O . ALA A 1 83 ? 1.370 9.096 -0.436 1.00 91.81 83 ALA A O 1
ATOM 627 N N . ILE A 1 84 ? 1.106 7.214 -1.622 1.00 91.75 84 ILE A N 1
ATOM 628 C CA . ILE A 1 84 ? -0.360 7.339 -1.730 1.00 91.75 84 ILE A CA 1
ATOM 629 C C . ILE A 1 84 ? -1.027 7.135 -0.366 1.00 91.75 84 ILE A C 1
ATOM 631 O O . ILE A 1 84 ? -1.967 7.851 -0.027 1.00 91.75 84 ILE A O 1
ATOM 635 N N . ALA A 1 85 ? -0.553 6.170 0.419 1.00 91.38 85 ALA A N 1
ATOM 636 C CA . ALA A 1 85 ? -1.050 5.932 1.766 1.00 91.38 85 ALA A CA 1
ATOM 637 C C . ALA A 1 85 ? -0.773 7.130 2.690 1.00 91.38 85 ALA A C 1
ATOM 639 O O . ALA A 1 85 ? -1.648 7.529 3.456 1.00 91.38 85 ALA A O 1
ATOM 640 N N . GLU A 1 86 ? 0.412 7.732 2.582 1.00 90.06 86 GLU A N 1
ATOM 641 C CA . GLU A 1 86 ? 0.781 8.938 3.329 1.00 90.06 86 GLU A CA 1
ATOM 642 C C . GLU A 1 86 ? -0.113 10.135 2.965 1.00 90.06 86 GLU A C 1
ATOM 644 O O . GLU A 1 86 ? -0.626 10.808 3.858 1.00 90.06 86 GLU A O 1
ATOM 649 N N . ASP A 1 87 ? -0.354 10.375 1.671 1.00 89.00 87 ASP A N 1
ATOM 650 C CA . ASP A 1 87 ? -1.261 11.432 1.196 1.00 89.00 87 ASP A CA 1
ATOM 651 C C . ASP A 1 87 ? -2.708 11.203 1.658 1.00 89.00 87 ASP A C 1
ATOM 653 O O . ASP A 1 87 ? -3.376 12.127 2.128 1.00 89.00 87 ASP A O 1
ATOM 657 N N . PHE A 1 88 ? -3.180 9.957 1.597 1.00 88.00 88 PHE A N 1
ATOM 658 C CA . PHE A 1 88 ? -4.516 9.584 2.049 1.00 88.00 88 PHE A CA 1
ATOM 659 C C . PHE A 1 88 ? -4.725 9.871 3.544 1.00 88.00 88 PHE A C 1
ATOM 661 O O . PHE A 1 88 ? -5.766 10.415 3.932 1.00 88.00 88 PHE A O 1
ATOM 668 N N . GLU A 1 89 ? -3.736 9.552 4.379 1.00 86.19 89 GLU A N 1
ATOM 669 C CA . GLU A 1 89 ? -3.790 9.828 5.814 1.00 86.19 89 GLU A CA 1
ATOM 670 C C . GLU A 1 89 ? -3.681 11.336 6.098 1.00 86.19 89 GLU A C 1
ATOM 672 O O . GLU A 1 89 ? -4.539 11.880 6.796 1.00 86.19 89 GLU A O 1
ATOM 677 N N . ALA A 1 90 ? -2.750 12.052 5.459 1.00 84.50 90 ALA A N 1
ATOM 678 C CA . ALA A 1 90 ? -2.626 13.510 5.591 1.00 84.50 90 ALA A CA 1
ATOM 679 C C . ALA A 1 90 ? -3.898 14.268 5.141 1.00 84.50 90 ALA A C 1
ATOM 681 O O . ALA A 1 90 ? -4.327 15.260 5.749 1.00 84.50 90 ALA A O 1
ATOM 682 N N . GLY A 1 91 ? -4.560 13.776 4.091 1.00 78.88 91 GLY A N 1
ATOM 683 C CA . GLY A 1 91 ? -5.836 14.297 3.607 1.00 78.88 91 GLY A CA 1
ATOM 684 C C . GLY A 1 91 ? -6.984 14.086 4.599 1.00 78.88 91 GLY A C 1
ATOM 685 O O . GLY A 1 91 ? -7.838 14.966 4.762 1.00 78.88 91 GLY A O 1
ATOM 686 N N . LYS A 1 92 ? -7.003 12.960 5.325 1.00 71.56 92 LYS A N 1
ATOM 687 C CA . LYS A 1 92 ? -7.978 12.714 6.403 1.00 71.56 92 LYS A CA 1
ATOM 688 C C . LYS A 1 92 ? -7.768 13.623 7.606 1.00 71.56 92 LYS A C 1
ATOM 690 O O . LYS A 1 92 ? -8.755 14.059 8.201 1.00 71.56 92 LYS A O 1
ATOM 695 N N . GLU A 1 93 ? -6.522 13.901 7.968 1.00 60.16 93 GLU A N 1
ATOM 696 C CA . GLU A 1 93 ? -6.183 14.826 9.055 1.00 60.16 93 GLU A CA 1
ATOM 697 C C . GLU A 1 93 ? -6.724 16.230 8.756 1.00 60.16 93 GLU A C 1
ATOM 699 O O . GLU A 1 93 ? -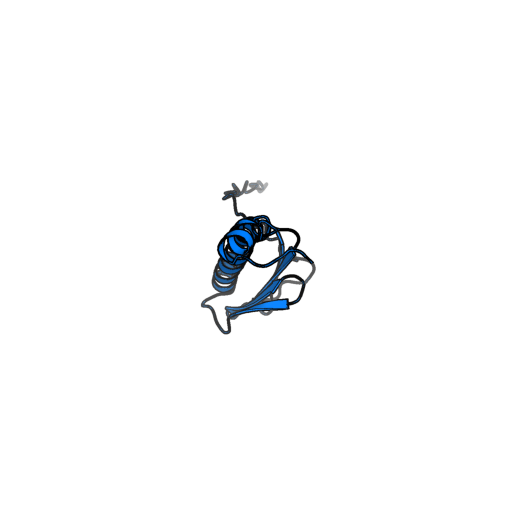7.406 16.828 9.589 1.00 60.16 93 GLU A O 1
ATOM 704 N N . SER A 1 94 ? -6.553 16.691 7.515 1.00 56.62 94 SER A N 1
ATOM 705 C CA . SER A 1 94 ? -7.081 17.979 7.044 1.00 56.62 94 SER A CA 1
ATOM 706 C C . SER A 1 94 ? -8.618 18.000 6.944 1.00 56.62 94 SER A C 1
ATOM 708 O O . SER A 1 94 ? -9.262 19.015 7.210 1.00 56.62 94 SER A O 1
ATOM 710 N N . GLY A 1 95 ? -9.245 16.871 6.591 1.00 50.88 95 GLY A N 1
ATOM 711 C CA . GLY A 1 95 ? -10.705 16.736 6.507 1.00 50.88 95 GLY A CA 1
ATOM 712 C C . GLY A 1 95 ? -11.422 16.608 7.859 1.00 50.88 95 GLY A C 1
ATOM 713 O O . GLY A 1 95 ? -12.618 16.911 7.945 1.00 50.88 95 GLY A O 1
ATOM 714 N N . LYS A 1 96 ? -10.719 16.178 8.918 1.00 47.25 96 LYS A N 1
ATOM 715 C CA . LYS A 1 96 ? -11.239 16.165 10.298 1.00 47.25 96 LYS A CA 1
ATOM 716 C C . LYS A 1 96 ? -11.355 17.583 10.870 1.00 47.25 96 LYS A C 1
ATOM 718 O O . LYS A 1 96 ? -12.332 17.854 11.565 1.00 47.25 96 LYS A O 1
ATOM 723 N N . ASP A 1 97 ? -10.462 18.495 10.486 1.00 45.84 97 ASP A N 1
ATOM 724 C CA . ASP A 1 97 ? -10.536 19.914 10.869 1.00 45.84 97 ASP A CA 1
ATOM 725 C C . ASP A 1 97 ? -11.747 20.623 10.221 1.00 45.84 97 ASP A C 1
ATOM 727 O O . ASP A 1 97 ? -12.461 21.396 10.857 1.00 45.84 97 ASP A O 1
ATOM 731 N N . ALA A 1 98 ? -12.091 20.260 8.978 1.00 44.94 98 ALA A N 1
ATOM 732 C CA . ALA A 1 98 ? -13.210 20.865 8.248 1.00 44.94 98 ALA A CA 1
ATOM 733 C C . ALA A 1 98 ? -14.611 20.379 8.680 1.00 44.94 98 ALA A C 1
ATOM 735 O O . ALA A 1 98 ? -15.608 21.050 8.407 1.00 44.94 98 ALA A O 1
ATOM 736 N N . ARG A 1 99 ? -14.735 19.220 9.344 1.00 45.72 99 ARG A N 1
ATOM 737 C CA . ARG A 1 99 ? -16.045 18.675 9.767 1.00 45.72 99 ARG A CA 1
ATOM 738 C C . ARG A 1 99 ? -16.438 19.006 11.205 1.00 45.72 99 ARG A C 1
ATOM 740 O O . ARG A 1 99 ? -17.579 18.735 11.572 1.00 45.72 99 ARG A O 1
ATOM 747 N N . GLN A 1 100 ? -15.558 19.621 11.996 1.00 48.31 100 GLN A N 1
ATOM 748 C CA . GLN A 1 100 ? -15.881 20.035 13.369 1.00 48.31 100 GLN A CA 1
ATOM 749 C C . GLN A 1 100 ? -16.276 21.520 13.502 1.00 48.31 100 GLN A C 1
ATOM 751 O O . GLN A 1 100 ? -16.613 21.955 14.599 1.00 48.31 100 GLN A O 1
ATOM 756 N N . GLY A 1 101 ? -16.298 22.279 12.396 1.00 44.06 101 GLY A N 1
ATOM 757 C CA . GLY A 1 101 ? -16.603 23.718 12.377 1.00 44.06 101 GLY A CA 1
ATOM 758 C C . GLY A 1 101 ? -17.893 24.142 11.660 1.00 44.06 101 GLY A C 1
ATOM 759 O O . GLY A 1 101 ? -18.119 25.335 11.498 1.00 44.06 101 GLY A O 1
ATOM 760 N N . GLN A 1 102 ? -18.745 23.214 11.209 1.00 43.72 102 GLN A N 1
ATOM 761 C CA . GLN A 1 102 ? -20.001 23.559 10.520 1.00 43.72 102 GLN A CA 1
ATOM 762 C C . GLN A 1 102 ? -21.215 22.866 11.145 1.00 43.72 102 GLN A C 1
ATOM 764 O O . GLN A 1 102 ? -21.997 22.183 10.489 1.00 43.72 102 GLN A O 1
ATOM 769 N N . ALA A 1 103 ? -21.396 23.065 12.445 1.00 46.78 103 ALA A N 1
ATOM 770 C CA . ALA A 1 103 ? -22.705 22.949 13.062 1.00 46.78 103 ALA A CA 1
ATOM 771 C C . ALA A 1 103 ? -23.008 24.295 13.716 1.00 46.78 103 ALA A C 1
ATOM 773 O O . ALA A 1 103 ? -22.257 24.697 14.594 1.00 46.78 103 ALA A O 1
ATOM 774 N N . ILE A 1 104 ? -24.119 24.914 13.282 1.00 51.22 104 ILE A N 1
ATOM 775 C CA . ILE A 1 104 ? -24.835 26.070 13.863 1.00 51.22 104 ILE A CA 1
ATOM 776 C C . ILE A 1 104 ? -23.984 27.343 14.030 1.00 51.22 104 ILE A C 1
ATOM 778 O O . ILE A 1 104 ? -23.084 27.403 14.841 1.00 51.22 104 ILE A O 1
ATOM 782 N N . GLU A 1 105 ? -24.227 28.406 13.267 1.00 47.31 105 GLU A N 1
ATOM 783 C CA . GLU A 1 105 ? -25.342 29.310 13.570 1.00 47.31 105 GLU A CA 1
ATOM 784 C C . GLU A 1 105 ? -26.150 29.702 12.320 1.00 47.31 105 GLU A C 1
ATOM 786 O O . GLU A 1 105 ? -25.906 30.690 11.633 1.00 47.31 105 GLU A O 1
ATOM 791 N N . ASP A 1 106 ? -27.210 28.932 12.088 1.00 51.06 106 ASP A N 1
ATOM 792 C CA . ASP A 1 106 ? -28.363 29.244 11.233 1.00 51.06 106 ASP A CA 1
ATOM 793 C C . ASP A 1 106 ? -29.247 30.365 11.851 1.00 51.06 106 ASP A C 1
ATOM 795 O O . ASP A 1 106 ? -30.463 30.350 11.703 1.00 51.06 106 ASP A O 1
ATOM 799 N N . ASP A 1 107 ? -28.686 31.325 12.603 1.00 53.62 107 ASP A N 1
ATOM 800 C CA . ASP A 1 107 ? -29.465 32.417 13.230 1.00 53.62 107 ASP A CA 1
ATOM 801 C C . ASP A 1 107 ? -29.364 33.730 12.432 1.00 53.62 107 ASP A C 1
ATOM 803 O O . ASP A 1 107 ? -30.380 34.378 12.165 1.00 53.62 107 ASP A O 1
ATOM 807 N N . GLU A 1 108 ? -28.181 34.082 11.917 1.00 55.84 108 GLU A N 1
ATOM 808 C CA . GLU A 1 108 ? -27.983 35.359 11.211 1.00 55.84 108 GLU A CA 1
ATOM 809 C C . GLU A 1 108 ? -28.719 35.433 9.861 1.00 55.84 108 GLU A C 1
ATOM 811 O O . GLU A 1 108 ? -29.281 36.471 9.495 1.00 55.84 108 GLU A O 1
ATOM 816 N N . VAL A 1 109 ? -28.786 34.321 9.120 1.00 60.22 109 VAL A N 1
ATOM 817 C CA . VAL A 1 109 ? -29.466 34.272 7.811 1.00 60.22 109 VAL A CA 1
ATOM 818 C C . VAL A 1 109 ? -30.986 34.394 7.977 1.00 60.22 109 VAL A C 1
ATOM 820 O O . VAL A 1 109 ? -31.659 35.029 7.163 1.00 60.22 109 VAL A O 1
ATOM 823 N N . ARG A 1 110 ? -31.539 33.849 9.068 1.00 58.16 110 ARG A N 1
ATOM 824 C CA . ARG A 1 110 ? -32.982 33.880 9.360 1.00 58.16 110 ARG A CA 1
ATOM 825 C C . ARG A 1 110 ? -33.446 35.261 9.802 1.00 58.16 110 ARG A C 1
ATOM 827 O O . ARG A 1 110 ? -34.522 35.687 9.380 1.00 58.16 110 ARG A O 1
ATOM 834 N N . GLN A 1 111 ? -32.625 35.984 10.569 1.00 57.22 111 GLN A N 1
ATOM 835 C CA . GLN A 1 111 ? -32.905 37.381 10.915 1.00 57.22 111 GLN A CA 1
ATOM 836 C C . GLN A 1 111 ? -32.879 38.292 9.679 1.00 57.22 111 GLN A C 1
ATOM 838 O O . GLN A 1 111 ? -33.708 39.192 9.559 1.00 57.22 111 GLN A O 1
ATOM 843 N N . ARG A 1 112 ? -32.000 38.010 8.706 1.00 57.41 112 ARG A N 1
ATOM 844 C CA . ARG A 1 112 ? -31.917 38.766 7.445 1.00 57.41 112 ARG A CA 1
ATOM 845 C C . ARG A 1 112 ? -33.085 38.500 6.485 1.00 57.41 112 ARG A C 1
ATOM 847 O O . ARG A 1 112 ? -33.388 39.353 5.655 1.00 57.41 112 ARG A O 1
ATOM 854 N N . LEU A 1 113 ? -33.737 37.341 6.602 1.00 63.53 113 LEU A N 1
ATOM 855 C CA . LEU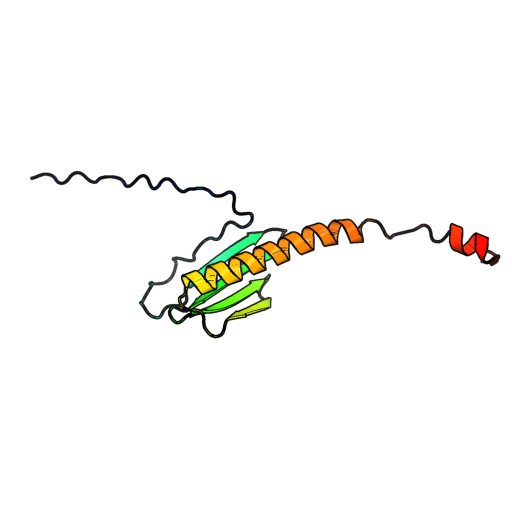 A 1 113 ? -34.872 36.924 5.767 1.00 63.53 113 LEU A CA 1
ATOM 856 C C . LEU A 1 113 ? -36.251 37.193 6.401 1.00 63.53 113 LEU A C 1
ATOM 858 O O . LEU A 1 113 ? -37.266 36.927 5.762 1.00 63.53 113 LEU A O 1
ATOM 862 N N . GLY A 1 114 ? -36.313 37.734 7.625 1.00 55.81 114 GLY A N 1
ATOM 863 C CA . GLY A 1 114 ? -37.562 38.214 8.237 1.00 55.81 114 GLY A CA 1
ATOM 864 C C . GLY A 1 114 ? -38.634 37.140 8.466 1.00 55.81 114 GLY A C 1
ATOM 865 O O . GLY A 1 114 ? -39.826 37.445 8.446 1.00 55.81 114 GLY A O 1
ATOM 866 N N . LEU A 1 115 ? -38.239 35.880 8.654 1.00 62.03 115 LEU A N 1
ATOM 867 C CA . LEU A 1 115 ? -39.175 34.765 8.818 1.00 62.03 115 LEU A CA 1
ATOM 868 C C . LEU A 1 115 ? -39.616 34.625 10.289 1.00 62.03 115 LEU A C 1
ATOM 870 O O . LEU A 1 115 ? -38.759 34.572 11.175 1.00 62.03 115 LEU A O 1
ATOM 874 N N . PRO A 1 116 ? -40.928 34.538 10.587 1.00 59.56 116 PRO A N 1
ATOM 875 C CA . PRO A 1 116 ? -41.403 34.387 11.956 1.00 59.56 116 PRO A CA 1
ATOM 876 C C . PRO A 1 116 ? -41.051 33.004 12.515 1.00 59.56 116 PRO A C 1
ATOM 878 O O . PRO A 1 116 ? -41.182 31.981 11.836 1.00 59.56 116 PRO A O 1
ATOM 881 N N . ARG A 1 117 ? -40.620 32.989 13.780 1.00 61.69 117 ARG A N 1
ATOM 882 C CA . ARG A 1 117 ? -40.365 31.764 14.547 1.00 61.69 117 ARG A CA 1
ATOM 883 C C . ARG A 1 117 ? -41.676 30.976 14.670 1.00 61.69 117 ARG A C 1
ATOM 885 O O . ARG A 1 117 ? -42.707 31.567 14.992 1.00 61.69 117 ARG A O 1
ATOM 892 N N . ARG A 1 118 ? -41.631 29.677 14.374 1.00 61.19 118 ARG A N 1
ATOM 893 C CA . ARG A 1 118 ? -42.736 28.745 14.636 1.00 61.19 118 ARG A CA 1
ATOM 894 C C . ARG A 1 118 ? -42.638 28.188 16.045 1.00 61.19 118 ARG A C 1
ATOM 896 O O . ARG A 1 118 ? -41.487 28.003 16.499 1.00 61.19 118 ARG A O 1
#